Protein AF-A0A382IL51-F1 (afdb_monomer_lite)

Structure (mmCIF, N/CA/C/O backbone):
data_AF-A0A382IL51-F1
#
_entry.id   AF-A0A382IL51-F1
#
loop_
_atom_site.group_PDB
_atom_site.id
_atom_site.type_symbol
_atom_site.label_atom_id
_atom_site.label_alt_id
_atom_site.label_comp_id
_atom_site.label_asym_id
_atom_site.label_entity_id
_atom_site.label_seq_id
_atom_site.pdbx_PDB_ins_code
_atom_site.Cartn_x
_atom_site.Cartn_y
_atom_site.Cartn_z
_atom_site.occupancy
_atom_site.B_iso_or_equiv
_atom_site.auth_seq_id
_atom_site.auth_comp_id
_atom_site.auth_asym_id
_atom_site.auth_atom_id
_atom_site.pdbx_PDB_model_num
ATOM 1 N N . MET A 1 1 ? -21.389 15.355 15.121 1.00 45.16 1 MET A N 1
ATOM 2 C CA . MET A 1 1 ? -20.586 14.370 14.368 1.00 45.16 1 MET A CA 1
ATOM 3 C C . MET A 1 1 ? -19.558 15.154 13.569 1.00 45.16 1 MET A C 1
ATOM 5 O O . MET A 1 1 ? -19.963 15.931 12.716 1.00 45.16 1 MET A O 1
ATOM 9 N N . TYR A 1 2 ? -18.274 15.075 13.923 1.00 63.31 2 TYR A N 1
ATOM 10 C CA . TYR A 1 2 ? -17.213 15.775 13.193 1.00 63.31 2 TYR A CA 1
ATOM 11 C C . TYR A 1 2 ? -16.776 14.896 12.020 1.00 63.31 2 TYR A C 1
ATOM 13 O O . TYR A 1 2 ? -16.313 13.780 12.238 1.00 63.31 2 TYR A O 1
ATOM 21 N N . PHE A 1 3 ? -16.951 15.373 10.789 1.00 63.16 3 PHE A N 1
ATOM 22 C CA . PHE A 1 3 ? -16.366 14.727 9.618 1.00 63.16 3 PHE A CA 1
ATOM 23 C C . PHE A 1 3 ? -14.875 15.065 9.588 1.00 63.16 3 PHE A C 1
ATOM 25 O O . PHE A 1 3 ? -14.509 16.226 9.409 1.00 63.16 3 PHE A O 1
ATOM 32 N N . ILE A 1 4 ? -14.017 14.066 9.805 1.00 72.56 4 ILE A N 1
ATOM 33 C CA . ILE A 1 4 ? -12.585 14.209 9.539 1.00 72.56 4 ILE A CA 1
ATOM 34 C C . ILE A 1 4 ? -12.384 14.050 8.034 1.00 72.56 4 ILE A C 1
ATOM 36 O O . ILE A 1 4 ? -12.677 13.000 7.468 1.00 72.56 4 ILE A O 1
ATOM 40 N N . ASP A 1 5 ? -11.895 15.108 7.393 1.00 85.50 5 ASP A N 1
ATOM 41 C CA . ASP A 1 5 ? -11.432 15.066 6.007 1.00 85.50 5 ASP A CA 1
ATOM 42 C C . ASP A 1 5 ? -10.119 14.269 5.939 1.00 85.50 5 ASP A C 1
ATOM 44 O O . ASP A 1 5 ? -9.054 14.769 6.321 1.00 85.50 5 ASP A O 1
ATOM 48 N N . LEU A 1 6 ? -10.203 13.006 5.505 1.00 92.56 6 LEU A N 1
ATOM 49 C CA . LEU A 1 6 ? -9.039 12.134 5.361 1.00 92.56 6 LEU A CA 1
ATOM 50 C C . LEU A 1 6 ? -8.151 12.634 4.225 1.00 92.56 6 LEU A C 1
ATOM 52 O O . LEU A 1 6 ? -8.566 12.745 3.069 1.00 92.56 6 LEU A O 1
ATOM 56 N N . LYS A 1 7 ? -6.883 12.895 4.545 1.00 95.19 7 LYS A N 1
ATOM 57 C CA . LYS A 1 7 ? -5.913 13.319 3.538 1.00 95.19 7 LYS A CA 1
ATOM 58 C C . LYS A 1 7 ? -5.607 12.170 2.587 1.00 95.19 7 LYS A C 1
ATOM 60 O O . LYS A 1 7 ? -5.375 11.038 3.004 1.00 95.19 7 LYS A O 1
ATOM 65 N N . ARG A 1 8 ? -5.601 12.484 1.294 1.00 97.25 8 ARG A N 1
ATOM 66 C CA . ARG A 1 8 ? -5.253 11.557 0.216 1.00 97.25 8 ARG A CA 1
ATOM 67 C C . ARG A 1 8 ? -3.740 11.542 0.052 1.00 97.25 8 ARG A C 1
ATOM 69 O O . ARG A 1 8 ? -3.144 12.598 -0.141 1.00 97.25 8 ARG A O 1
ATOM 76 N N . ILE A 1 9 ? -3.132 10.364 0.125 1.00 96.81 9 ILE A N 1
ATOM 77 C CA . ILE A 1 9 ? -1.676 10.200 0.076 1.00 96.81 9 ILE A CA 1
ATOM 78 C C . ILE A 1 9 ? -1.301 9.298 -1.102 1.00 96.81 9 ILE A C 1
ATOM 80 O O . ILE A 1 9 ? -1.992 8.321 -1.402 1.00 96.81 9 ILE A O 1
ATOM 84 N N . GLY A 1 10 ? -0.218 9.657 -1.788 1.00 97.94 10 GLY A N 1
ATOM 85 C CA . GLY A 1 10 ? 0.516 8.769 -2.686 1.00 97.94 10 GLY A CA 1
ATOM 86 C C . GLY A 1 10 ? 1.819 8.338 -2.016 1.00 97.94 10 GLY A C 1
ATOM 87 O O . GLY A 1 10 ? 2.465 9.158 -1.363 1.00 97.94 10 GLY A O 1
ATOM 88 N N . LEU A 1 11 ? 2.193 7.069 -2.156 1.00 98.38 11 LEU A N 1
ATOM 89 C CA . LEU A 1 11 ? 3.398 6.508 -1.550 1.00 98.38 11 LEU A CA 1
ATOM 90 C C . LEU A 1 11 ? 4.420 6.124 -2.625 1.00 98.38 11 LEU A C 1
ATOM 92 O O . LEU A 1 11 ? 4.126 5.325 -3.512 1.00 98.38 11 LEU A O 1
ATOM 96 N N . LEU A 1 12 ? 5.628 6.677 -2.513 1.00 98.31 12 LEU A N 1
ATOM 97 C CA . LEU A 1 12 ? 6.784 6.320 -3.332 1.00 98.31 12 LEU A CA 1
ATOM 98 C C . LEU A 1 12 ? 7.729 5.421 -2.522 1.00 98.31 12 LEU A C 1
ATOM 100 O O . LEU A 1 12 ? 8.206 5.826 -1.462 1.00 98.31 12 LEU A O 1
ATOM 104 N N . GLY A 1 13 ? 8.017 4.232 -3.046 1.00 98.25 13 GLY A N 1
ATOM 105 C CA . GLY A 1 13 ? 8.814 3.192 -2.402 1.00 98.25 13 GLY A CA 1
ATOM 106 C C . GLY A 1 13 ? 7.939 2.191 -1.648 1.00 98.25 13 GLY A C 1
ATOM 107 O O . GLY A 1 13 ? 7.321 2.526 -0.643 1.00 98.25 13 GLY A O 1
ATOM 108 N N . CYS A 1 14 ? 7.932 0.941 -2.107 1.00 98.31 14 CYS A N 1
ATOM 109 C CA . CYS A 1 14 ? 7.131 -0.174 -1.589 1.00 98.31 14 CYS A CA 1
ATOM 110 C C . CYS A 1 14 ? 7.990 -1.230 -0.863 1.00 98.31 14 CYS A C 1
ATOM 112 O O . CYS A 1 14 ? 7.562 -2.360 -0.649 1.00 98.31 14 CYS A O 1
ATOM 114 N N . GLY A 1 15 ? 9.208 -0.859 -0.449 1.00 97.25 15 GLY A N 1
ATOM 115 C CA . GLY A 1 15 ? 10.062 -1.668 0.425 1.00 97.25 15 GLY A CA 1
ATOM 116 C C . GLY A 1 15 ? 9.574 -1.709 1.882 1.00 97.25 15 GLY A C 1
ATOM 117 O O . GLY A 1 15 ? 8.418 -1.413 2.186 1.00 97.25 15 GLY A O 1
ATOM 118 N N . ALA A 1 16 ? 10.470 -2.039 2.817 1.00 97.44 16 ALA A N 1
ATOM 119 C CA . ALA A 1 16 ? 10.122 -2.231 4.231 1.00 97.44 16 ALA A CA 1
ATOM 120 C C . ALA A 1 16 ? 9.402 -1.022 4.866 1.00 97.44 16 ALA A C 1
ATOM 122 O O . ALA A 1 16 ? 8.327 -1.181 5.441 1.00 97.44 16 ALA A O 1
ATOM 123 N N . ILE A 1 17 ? 9.962 0.188 4.736 1.00 98.06 17 ILE A N 1
ATOM 1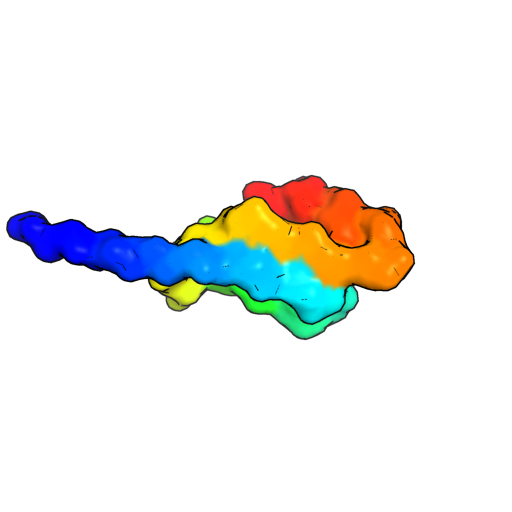24 C CA . ILE A 1 17 ? 9.395 1.399 5.358 1.00 98.06 17 ILE A CA 1
ATOM 125 C C . ILE A 1 17 ? 8.067 1.782 4.702 1.00 98.06 17 ILE A C 1
ATOM 127 O O . ILE A 1 17 ? 7.084 2.005 5.404 1.00 98.06 17 ILE A O 1
ATOM 131 N N . GLY A 1 18 ? 8.017 1.813 3.368 1.00 97.75 18 GLY A N 1
ATOM 132 C CA . GLY A 1 18 ? 6.788 2.125 2.641 1.00 97.75 18 GLY A CA 1
ATOM 133 C C . GLY A 1 18 ? 5.653 1.165 2.981 1.00 97.75 18 GLY A C 1
ATOM 134 O O . GLY A 1 18 ? 4.540 1.604 3.256 1.00 97.75 18 GLY A O 1
ATOM 135 N N . THR A 1 19 ? 5.958 -0.130 3.096 1.00 98.25 19 THR A N 1
ATOM 136 C CA . THR A 1 19 ? 4.989 -1.141 3.536 1.00 98.25 19 THR A CA 1
ATOM 137 C C . THR A 1 19 ? 4.427 -0.825 4.921 1.00 98.25 19 THR A C 1
ATOM 139 O O . THR A 1 19 ? 3.216 -0.863 5.113 1.00 98.25 19 THR A O 1
ATOM 142 N N . GLN A 1 20 ? 5.275 -0.471 5.892 1.00 98.44 20 GLN A N 1
ATOM 143 C CA . GLN A 1 20 ? 4.804 -0.130 7.239 1.00 98.44 20 GLN A CA 1
ATOM 144 C C . GLN A 1 20 ? 3.948 1.144 7.257 1.00 98.44 20 GLN A C 1
ATOM 146 O O . GLN A 1 20 ? 2.970 1.205 7.999 1.00 98.44 20 GLN A O 1
ATOM 151 N N . ILE A 1 21 ? 4.272 2.141 6.427 1.00 98.19 21 ILE A N 1
ATOM 152 C CA . ILE A 1 21 ? 3.456 3.355 6.283 1.00 98.19 21 ILE A CA 1
ATOM 153 C C . ILE A 1 21 ? 2.086 3.011 5.690 1.00 98.19 21 ILE A C 1
ATOM 155 O O . ILE A 1 21 ? 1.068 3.433 6.234 1.00 98.19 21 ILE A O 1
ATOM 159 N N . ALA A 1 22 ? 2.050 2.225 4.612 1.00 98.38 22 ALA A N 1
ATOM 160 C CA . ALA A 1 22 ? 0.809 1.808 3.969 1.00 98.38 22 ALA A CA 1
ATOM 161 C C . ALA A 1 22 ? -0.088 1.009 4.925 1.00 98.38 22 ALA A C 1
ATOM 163 O O . ALA A 1 22 ? -1.256 1.350 5.070 1.00 98.38 22 ALA A O 1
ATOM 164 N N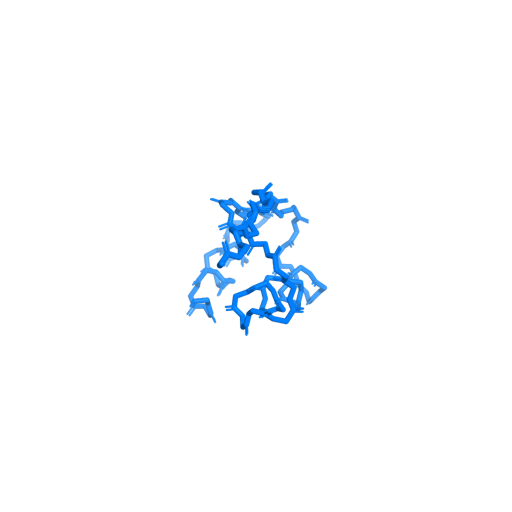 . LEU A 1 23 ? 0.470 0.040 5.660 1.00 98.19 23 LEU A N 1
ATOM 165 C CA . LEU A 1 23 ? -0.268 -0.742 6.660 1.00 98.19 23 LEU A CA 1
ATOM 166 C C . LEU A 1 23 ? -0.772 0.116 7.828 1.00 98.19 23 LEU A C 1
ATOM 168 O O . LEU A 1 23 ? -1.8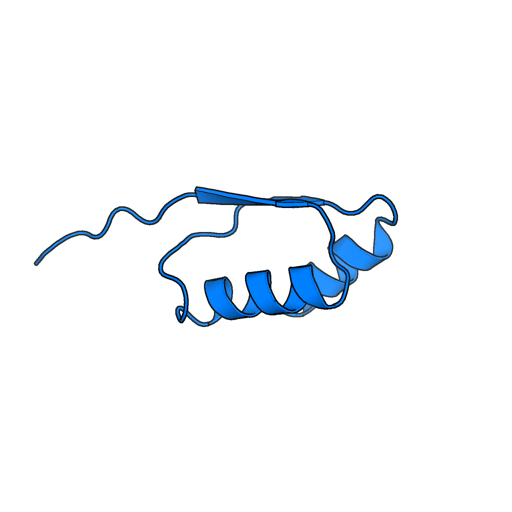52 -0.125 8.363 1.00 98.19 23 LEU A O 1
ATOM 172 N N . ALA A 1 24 ? -0.015 1.132 8.246 1.00 98.25 24 ALA A N 1
ATOM 173 C CA . ALA A 1 24 ? -0.465 2.053 9.285 1.00 98.25 24 ALA A CA 1
ATOM 174 C C . ALA A 1 24 ? -1.640 2.929 8.814 1.00 98.25 24 ALA A C 1
ATOM 176 O O . ALA A 1 24 ? -2.511 3.250 9.620 1.00 98.25 24 ALA A O 1
ATOM 177 N N . ILE A 1 25 ? -1.678 3.307 7.533 1.00 97.50 25 ILE A N 1
ATOM 178 C CA . ILE A 1 25 ? -2.824 4.009 6.937 1.00 97.50 25 ILE A CA 1
ATOM 179 C C . ILE A 1 25 ? -4.020 3.058 6.810 1.00 97.50 25 ILE A C 1
ATOM 181 O O . ILE A 1 25 ? -5.106 3.390 7.272 1.00 97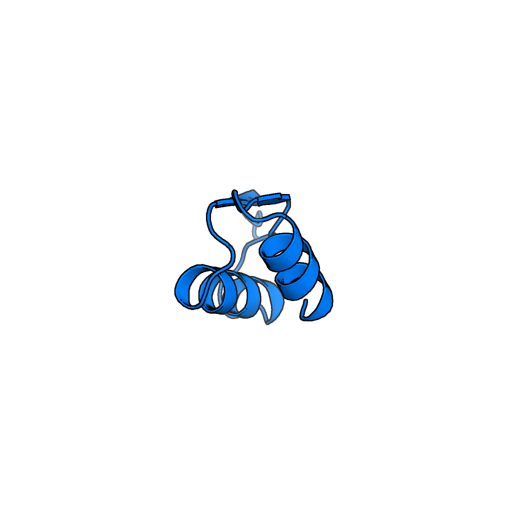.50 25 ILE A O 1
ATOM 185 N N . ASP A 1 26 ? -3.807 1.873 6.242 1.00 96.88 26 ASP A N 1
ATOM 186 C CA . ASP A 1 26 ? -4.852 0.881 5.974 1.00 96.88 26 ASP A CA 1
ATOM 187 C C . ASP A 1 26 ? -5.550 0.384 7.252 1.00 96.88 26 ASP A C 1
ATOM 189 O O . ASP A 1 26 ? -6.774 0.396 7.358 1.00 96.88 26 ASP A O 1
ATOM 193 N N . SER A 1 27 ? -4.773 0.106 8.302 1.00 96.81 27 SER A N 1
ATOM 194 C CA . SER A 1 27 ? -5.305 -0.258 9.627 1.00 96.81 27 SER A CA 1
ATOM 195 C C . SER A 1 27 ? -6.008 0.888 10.373 1.0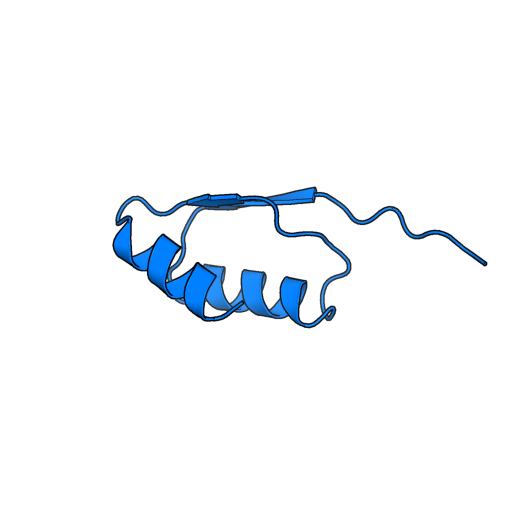0 96.81 27 SER A C 1
ATOM 197 O O . SER A 1 27 ? -6.494 0.689 11.488 1.00 96.81 27 SER A O 1
ATOM 199 N N . GLY A 1 28 ? -6.027 2.105 9.820 1.00 95.25 28 GLY A N 1
ATOM 200 C CA . GLY A 1 28 ? -6.622 3.290 10.442 1.00 95.25 28 GLY A CA 1
ATOM 201 C C . G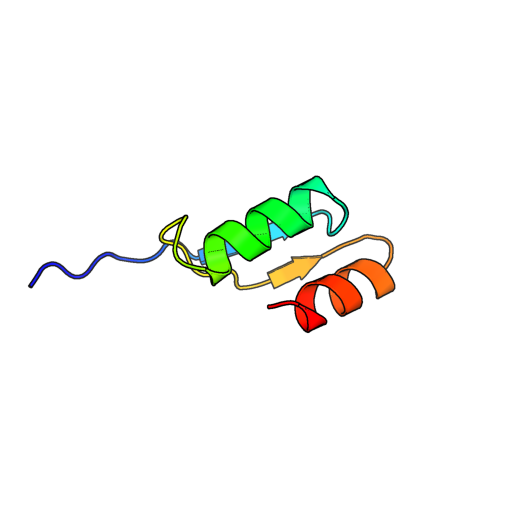LY A 1 28 ? -5.790 3.913 11.569 1.00 95.25 28 GLY A C 1
ATOM 202 O O . GLY A 1 28 ? -6.233 4.875 12.198 1.00 95.25 28 GLY A O 1
ATOM 203 N N . LYS A 1 29 ? -4.571 3.416 11.827 1.00 97.06 29 LYS A N 1
ATOM 204 C CA . LYS A 1 29 ? -3.641 4.004 12.809 1.00 97.06 29 LYS A CA 1
ATOM 205 C C . LYS A 1 29 ? -3.202 5.413 12.399 1.00 97.06 29 LYS A C 1
ATOM 207 O O . LYS A 1 29 ? -2.956 6.258 13.259 1.00 97.06 29 LYS A O 1
ATOM 212 N N . ILE A 1 30 ? -3.110 5.665 11.095 1.00 95.56 30 ILE A N 1
ATOM 213 C CA . ILE A 1 30 ? -2.930 6.992 10.509 1.00 95.56 30 ILE A CA 1
ATOM 214 C C . ILE A 1 30 ? -4.239 7.358 9.795 1.00 95.56 30 ILE A C 1
ATOM 216 O O . ILE A 1 30 ? -4.602 6.669 8.843 1.00 95.56 30 ILE A O 1
ATOM 220 N N . PRO A 1 31 ? -4.945 8.432 10.200 1.00 95.19 31 PRO A N 1
ATOM 221 C CA . PRO A 1 31 ? -6.206 8.828 9.580 1.00 95.19 31 PRO A CA 1
ATOM 222 C C . PRO A 1 31 ? -5.958 9.487 8.213 1.00 95.19 31 PRO A C 1
ATOM 224 O O . PRO A 1 31 ? -5.927 10.711 8.076 1.00 95.19 31 PRO A O 1
ATOM 227 N N . ALA A 1 32 ? -5.774 8.656 7.191 1.00 96.38 32 ALA A N 1
ATOM 228 C CA . ALA A 1 32 ? -5.560 9.053 5.806 1.00 96.38 32 ALA A CA 1
ATOM 229 C C . ALA A 1 32 ? -6.155 8.013 4.845 1.00 96.38 32 ALA A C 1
ATOM 231 O O . ALA A 1 32 ? -6.573 6.932 5.247 1.00 96.38 32 ALA A O 1
ATOM 232 N N . THR A 1 33 ? -6.170 8.334 3.555 1.00 96.50 33 THR A N 1
ATOM 233 C CA . THR A 1 33 ? -6.508 7.388 2.490 1.00 96.50 33 THR A CA 1
ATOM 234 C C . THR A 1 33 ? -5.313 7.252 1.563 1.00 96.50 33 THR A C 1
ATOM 236 O O . THR A 1 33 ? -4.893 8.226 0.931 1.00 96.50 33 THR A O 1
ATOM 239 N N . LEU A 1 34 ? -4.770 6.042 1.460 1.00 97.56 34 LEU A N 1
ATOM 240 C CA . LEU A 1 34 ? -3.754 5.726 0.467 1.00 97.56 34 LEU A CA 1
ATOM 241 C C . LEU A 1 34 ? -4.434 5.578 -0.897 1.00 97.56 34 LEU A C 1
ATOM 243 O O . LEU A 1 34 ? -5.376 4.810 -1.050 1.00 97.56 34 LEU A O 1
ATOM 247 N N . THR A 1 35 ? -3.997 6.362 -1.879 1.00 97.38 35 THR A N 1
ATOM 248 C CA . THR A 1 35 ? -4.656 6.419 -3.196 1.00 97.38 35 THR A CA 1
ATOM 249 C C . THR A 1 35 ? -3.818 5.825 -4.312 1.00 97.38 35 THR A C 1
ATOM 251 O O . THR A 1 35 ? -4.375 5.351 -5.293 1.00 97.38 35 THR A O 1
ATOM 254 N N . HIS A 1 36 ? -2.494 5.877 -4.173 1.00 97.88 36 HIS A N 1
ATOM 255 C CA . HIS A 1 36 ? -1.547 5.377 -5.158 1.00 97.88 36 HIS A CA 1
ATOM 256 C C . HIS A 1 36 ? -0.300 4.878 -4.436 1.00 97.88 36 HIS A C 1
ATOM 258 O O . HIS A 1 36 ? 0.141 5.487 -3.456 1.00 97.88 36 HIS A O 1
ATOM 264 N N . VAL A 1 37 ? 0.292 3.814 -4.963 1.00 98.25 37 VAL A N 1
ATOM 265 C CA . VAL A 1 37 ? 1.627 3.352 -4.590 1.00 98.25 37 VAL A CA 1
ATOM 266 C C . VAL A 1 37 ? 2.476 3.251 -5.849 1.00 98.25 37 VAL A C 1
ATOM 268 O O . VAL A 1 37 ? 1.964 2.960 -6.930 1.00 98.25 37 VAL A O 1
ATOM 271 N N . TYR A 1 38 ? 3.768 3.510 -5.716 1.00 98.50 38 TYR A N 1
ATOM 272 C CA . TYR A 1 38 ? 4.736 3.343 -6.788 1.00 98.50 38 TYR A CA 1
ATOM 273 C C . TYR A 1 38 ? 6.036 2.794 -6.218 1.00 98.50 38 TYR A C 1
ATOM 275 O O . TYR A 1 38 ? 6.501 3.228 -5.165 1.00 98.50 38 TYR A O 1
ATOM 283 N N . ASP A 1 39 ? 6.663 1.894 -6.959 1.00 98.38 39 ASP A N 1
ATOM 284 C CA . ASP A 1 39 ? 8.057 1.511 -6.786 1.00 98.38 39 ASP A CA 1
ATOM 285 C C . ASP A 1 39 ? 8.697 1.411 -8.175 1.00 98.38 39 ASP A C 1
ATOM 287 O O . ASP A 1 39 ? 7.999 1.166 -9.161 1.00 98.38 39 ASP A O 1
ATOM 291 N N . ILE A 1 40 ? 10.011 1.628 -8.261 1.00 98.19 40 ILE A N 1
ATOM 292 C CA . ILE A 1 40 ? 10.744 1.427 -9.516 1.00 98.19 40 ILE A CA 1
ATOM 293 C C . ILE A 1 40 ? 10.696 -0.045 -9.941 1.00 98.19 40 ILE A C 1
ATOM 295 O O . ILE A 1 40 ? 10.630 -0.346 -11.130 1.00 98.19 40 ILE A O 1
ATOM 299 N N . GLU A 1 41 ? 10.668 -0.951 -8.965 1.00 97.94 41 GLU A N 1
ATOM 300 C CA . GLU A 1 41 ? 10.439 -2.370 -9.167 1.00 97.94 41 GLU A CA 1
ATOM 301 C C . GLU A 1 41 ? 8.942 -2.660 -8.998 1.00 97.94 41 GLU A C 1
ATOM 303 O O . GLU A 1 41 ? 8.436 -2.792 -7.881 1.00 97.94 41 GLU A O 1
ATOM 308 N N . ARG A 1 42 ? 8.209 -2.747 -10.117 1.00 97.38 42 ARG A N 1
ATOM 309 C CA . ARG A 1 42 ? 6.740 -2.875 -10.124 1.00 97.38 42 ARG A CA 1
ATOM 310 C C . ARG A 1 42 ? 6.234 -4.022 -9.247 1.00 97.38 42 ARG A C 1
ATOM 312 O O . ARG A 1 42 ? 5.211 -3.872 -8.582 1.00 97.38 42 ARG A O 1
ATOM 319 N N . SER A 1 43 ? 6.972 -5.130 -9.196 1.00 98.31 43 SER A N 1
ATOM 320 C CA . SER A 1 43 ? 6.608 -6.288 -8.376 1.00 98.31 43 SER A CA 1
ATOM 321 C C . SER A 1 43 ? 6.493 -5.961 -6.879 1.00 98.31 43 SER A C 1
ATOM 323 O O . SER A 1 43 ? 5.689 -6.579 -6.183 1.00 98.31 43 SER A O 1
ATOM 325 N N . GLN A 1 44 ? 7.221 -4.958 -6.376 1.00 98.25 44 GLN A N 1
ATOM 326 C CA . GLN A 1 44 ? 7.116 -4.503 -4.986 1.00 98.25 44 GLN A CA 1
ATOM 327 C C . GLN A 1 44 ? 5.832 -3.715 -4.731 1.00 98.25 44 GLN A C 1
ATOM 329 O O . GLN A 1 44 ? 5.213 -3.882 -3.680 1.00 98.25 44 GLN A O 1
ATOM 334 N N . ALA A 1 45 ? 5.408 -2.887 -5.689 1.00 98.38 45 ALA A N 1
ATOM 335 C CA . ALA A 1 45 ? 4.124 -2.197 -5.614 1.00 98.38 45 ALA A CA 1
ATOM 336 C C . ALA A 1 45 ? 2.965 -3.203 -5.634 1.00 98.38 45 ALA A C 1
ATOM 338 O O . ALA A 1 45 ? 2.090 -3.140 -4.773 1.00 98.38 45 ALA A O 1
ATOM 339 N N . ASP A 1 46 ? 3.010 -4.183 -6.540 1.00 98.25 46 ASP A N 1
ATOM 340 C CA . ASP A 1 46 ? 2.000 -5.244 -6.627 1.00 98.25 46 ASP A CA 1
ATOM 341 C C . ASP A 1 46 ? 1.951 -6.085 -5.331 1.00 98.25 46 ASP A C 1
ATOM 343 O O . ASP A 1 46 ? 0.877 -6.359 -4.792 1.00 98.25 46 ASP A O 1
ATOM 347 N N . ASN A 1 47 ? 3.117 -6.441 -4.775 1.00 98.06 47 ASN A N 1
ATOM 348 C CA . ASN A 1 47 ? 3.228 -7.158 -3.502 1.00 98.06 47 ASN A CA 1
ATOM 349 C C . ASN A 1 47 ? 2.651 -6.342 -2.336 1.00 98.06 47 ASN A C 1
ATOM 351 O O . ASN A 1 47 ? 1.905 -6.883 -1.521 1.00 98.06 47 ASN A O 1
ATOM 355 N N . LEU A 1 48 ? 2.954 -5.044 -2.257 1.00 98.19 48 LEU A N 1
ATOM 356 C CA . LEU A 1 48 ? 2.382 -4.179 -1.231 1.00 98.19 48 LEU A CA 1
ATOM 357 C C . LEU A 1 48 ? 0.854 -4.124 -1.334 1.00 98.19 48 LEU A C 1
ATOM 359 O O . LEU A 1 48 ? 0.189 -4.351 -0.330 1.00 98.19 48 LEU A O 1
ATOM 363 N N . VAL A 1 49 ? 0.305 -3.891 -2.530 1.00 97.50 49 VAL A N 1
ATOM 364 C CA . VAL A 1 49 ? -1.151 -3.836 -2.749 1.00 97.50 49 VAL A CA 1
ATOM 365 C C . VAL A 1 49 ? -1.835 -5.140 -2.344 1.00 97.50 49 VAL A C 1
ATOM 367 O O . VAL A 1 49 ? -2.929 -5.093 -1.809 1.00 97.50 49 VAL A O 1
ATOM 370 N N . SER A 1 50 ? -1.193 -6.300 -2.517 1.00 97.38 50 SER A N 1
ATOM 371 C CA . SER A 1 50 ? -1.770 -7.587 -2.093 1.00 97.38 50 SER A CA 1
ATOM 372 C C . SER A 1 50 ? -1.920 -7.771 -0.571 1.00 97.38 50 SER A C 1
ATOM 374 O O . SER A 1 50 ? -2.541 -8.742 -0.138 1.00 97.38 50 SER A O 1
ATOM 376 N N . LYS A 1 51 ? -1.319 -6.887 0.240 1.00 94.31 51 LYS A N 1
ATOM 377 C CA . LYS A 1 51 ? -1.322 -6.933 1.715 1.00 94.31 51 LYS A CA 1
ATOM 378 C C . LYS A 1 51 ? -2.240 -5.893 2.364 1.00 94.31 51 LYS A C 1
ATOM 380 O O . LYS A 1 51 ? -2.346 -5.911 3.590 1.00 94.31 51 LYS A O 1
ATOM 385 N N . LEU A 1 52 ? -2.788 -4.976 1.568 1.00 92.38 52 LEU A N 1
ATOM 386 C CA . LEU A 1 52 ? -3.765 -3.961 1.966 1.00 92.38 52 LEU A CA 1
ATOM 387 C C . LEU A 1 52 ? -5.157 -4.504 1.621 1.00 92.38 52 LEU A C 1
ATOM 389 O O . LEU A 1 52 ? -6.048 -4.469 2.487 1.00 92.38 52 LEU A O 1
#

pLDDT: mean 94.28, std 10.2, range [45.16, 98.5]

Radius of gyration: 11.63 Å; chains: 1; bounding box: 31×23×24 Å

Foldseek 3Di:
DDDDPAAEDEEEDLPDVSLVVLVCCVVCVDRHHHDYYDYPPVVSRVVSVVVD

Sequence (52 aa):
MYFIDLKRIGLLGCGAIGTQIALAIDSGKIPATLTHVYDIERSQADNLVSKL

Organism: NCBI:txid408172

Secondary structure (DSSP, 8-state):
-----PEEEEEE--SHHHHHHHHHHHTTSS-EEEEEEE-SSHHHHHHHHTT-